Protein AF-A0A415ME75-F1 (afdb_monomer_lite)

Sequence (125 aa):
MTKNELKMKLEAGAFLVDLFDLTYGQECLIYKGNFETSDQIIYIPDVDLNEIDTESVLEDEEIENVLNHCYTGNDFVDECNGHREVAKELFDFVDWQNPNVQDLLDGYDDEEFEERYGFSMEELL

Foldseek 3Di:
DALVVLLVCLVVKDFQVVVAVFDQFVNFTWGAADQDQDRDFGIAARCVVLVAGRGGRDDPVSSVSRSVRGDHLNNLCVLQVNLSVLSNVQSVPGGHDGRHSVVVCVPDDQVRVCVVRVDGPVSND

Organism: NCBI:txid39485

Radius of gyration: 15.73 Å; chains: 1; bounding box: 33×27×45 Å

Structure (mmCIF, N/CA/C/O backbone):
data_AF-A0A415ME75-F1
#
_entry.id   AF-A0A415ME75-F1
#
loop_
_atom_site.group_PDB
_atom_site.id
_atom_site.type_symbol
_atom_site.label_atom_id
_atom_site.label_alt_id
_atom_site.label_comp_id
_atom_site.label_asym_id
_atom_site.label_entity_id
_atom_site.label_seq_id
_atom_site.pdbx_PDB_ins_code
_atom_site.Cartn_x
_atom_site.Cartn_y
_atom_site.Cartn_z
_atom_site.occupancy
_atom_site.B_iso_or_equiv
_atom_site.auth_seq_id
_atom_site.auth_comp_id
_atom_site.auth_asym_id
_atom_site.auth_atom_id
_atom_site.pdbx_PDB_model_num
ATOM 1 N N . MET A 1 1 ? -5.608 -3.037 -12.078 1.00 96.75 1 MET A N 1
ATOM 2 C CA . MET A 1 1 ? -4.650 -4.080 -12.505 1.00 96.75 1 MET A CA 1
ATOM 3 C C . MET A 1 1 ? -4.302 -4.925 -11.291 1.00 96.75 1 MET A C 1
ATOM 5 O O . MET A 1 1 ? -4.135 -4.343 -10.227 1.00 96.75 1 MET A O 1
ATOM 9 N N . THR A 1 2 ? -4.214 -6.248 -11.405 1.00 98.50 2 THR A N 1
ATOM 10 C CA . THR A 1 2 ? -3.768 -7.134 -10.304 1.00 98.50 2 THR A CA 1
ATOM 11 C C . THR A 1 2 ? -2.238 -7.219 -10.222 1.00 98.50 2 THR A C 1
ATOM 13 O O . THR A 1 2 ? -1.554 -6.930 -11.205 1.00 98.50 2 THR A O 1
ATOM 16 N N . LYS A 1 3 ? -1.687 -7.693 -9.092 1.00 98.56 3 LYS A N 1
ATOM 17 C CA . LYS A 1 3 ? -0.235 -7.947 -8.936 1.00 98.56 3 LYS A CA 1
ATOM 18 C C . LYS A 1 3 ? 0.320 -8.910 -9.993 1.00 98.56 3 LYS A C 1
ATOM 20 O O . LYS A 1 3 ? 1.379 -8.662 -10.557 1.00 98.56 3 LYS A O 1
ATOM 25 N N . ASN A 1 4 ? -0.424 -9.964 -10.333 1.00 98.50 4 ASN A N 1
ATOM 26 C CA . ASN A 1 4 ? -0.012 -10.920 -11.368 1.00 98.50 4 ASN A CA 1
ATOM 27 C C . ASN A 1 4 ? 0.037 -10.279 -12.763 1.00 98.50 4 ASN A C 1
ATOM 29 O O . ASN A 1 4 ? 0.980 -10.508 -13.517 1.00 98.50 4 ASN A O 1
ATOM 33 N N . GLU A 1 5 ? -0.962 -9.462 -13.111 1.00 98.69 5 GLU A N 1
ATOM 34 C CA . GLU A 1 5 ? -0.967 -8.729 -14.383 1.00 98.69 5 GLU A CA 1
ATOM 35 C C . GLU A 1 5 ? 0.167 -7.703 -14.449 1.00 98.69 5 GLU A C 1
ATOM 37 O O . GLU A 1 5 ? 0.780 -7.550 -15.507 1.00 98.69 5 GLU A O 1
ATOM 42 N N . LEU A 1 6 ? 0.450 -7.020 -13.3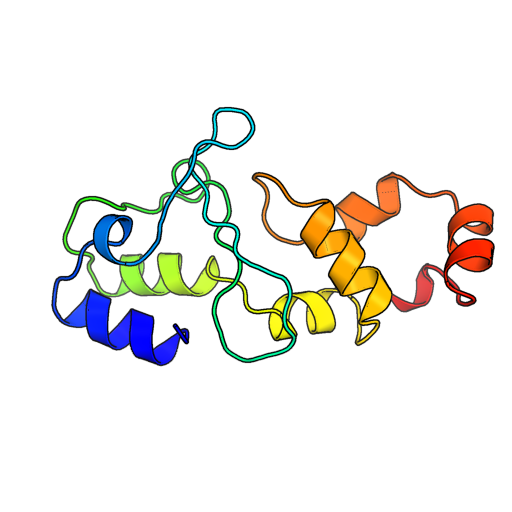34 1.00 98.69 6 LEU A N 1
ATOM 43 C CA . LEU A 1 6 ? 1.572 -6.093 -13.221 1.00 98.69 6 LEU A CA 1
ATOM 44 C C . LEU A 1 6 ? 2.900 -6.818 -13.449 1.00 98.69 6 LEU A C 1
ATOM 46 O O . LEU A 1 6 ? 3.660 -6.407 -14.322 1.00 98.69 6 LEU A O 1
ATOM 50 N N . LYS A 1 7 ? 3.133 -7.939 -12.756 1.00 98.69 7 LYS A N 1
ATOM 51 C CA . LYS A 1 7 ? 4.339 -8.760 -12.925 1.00 98.69 7 LYS A CA 1
ATOM 52 C C . LYS A 1 7 ? 4.572 -9.133 -14.389 1.00 98.69 7 LYS A C 1
ATOM 54 O O . LYS A 1 7 ? 5.625 -8.834 -14.936 1.00 98.69 7 LYS A O 1
ATOM 59 N N . MET A 1 8 ? 3.550 -9.677 -15.057 1.00 98.62 8 MET A N 1
ATOM 60 C CA . MET A 1 8 ? 3.639 -10.055 -16.475 1.00 98.62 8 MET A CA 1
ATOM 61 C C . MET A 1 8 ? 3.969 -8.872 -17.400 1.00 98.62 8 MET A C 1
ATOM 63 O O . MET A 1 8 ? 4.602 -9.059 -18.438 1.00 98.62 8 MET A O 1
ATOM 67 N N . LYS A 1 9 ? 3.506 -7.659 -17.072 1.00 98.75 9 LYS A N 1
ATOM 68 C CA . LYS A 1 9 ? 3.795 -6.443 -17.847 1.00 98.75 9 LYS A CA 1
ATOM 69 C C . LYS A 1 9 ? 5.223 -5.949 -17.617 1.00 98.75 9 LYS A C 1
ATOM 71 O O . LYS A 1 9 ? 5.877 -5.586 -18.592 1.00 98.75 9 LYS A O 1
ATOM 76 N N . LEU A 1 10 ? 5.699 -5.957 -16.372 1.00 98.56 10 LEU A N 1
ATOM 77 C CA . LEU A 1 10 ? 7.066 -5.556 -16.025 1.00 98.56 10 LEU A CA 1
ATOM 78 C C . LEU A 1 10 ? 8.097 -6.538 -16.603 1.00 98.56 10 LEU A C 1
ATOM 80 O O . LEU A 1 10 ? 9.035 -6.104 -17.262 1.00 98.56 10 LEU A O 1
ATOM 84 N N . GLU A 1 11 ? 7.854 -7.852 -16.507 1.00 98.50 11 GLU A N 1
ATOM 85 C CA . GLU A 1 11 ? 8.679 -8.895 -17.151 1.00 98.50 11 GLU A CA 1
ATOM 86 C C . GLU A 1 11 ? 8.737 -8.739 -18.687 1.00 98.50 11 GLU A C 1
ATOM 88 O O . GLU A 1 11 ? 9.694 -9.160 -19.336 1.00 98.50 11 GLU A O 1
ATOM 93 N N . ALA A 1 12 ? 7.714 -8.122 -19.291 1.00 98.38 12 ALA A N 1
ATOM 94 C CA . ALA A 1 12 ? 7.677 -7.799 -20.717 1.00 98.38 12 ALA A CA 1
ATOM 95 C C . ALA A 1 12 ? 8.365 -6.461 -21.072 1.00 98.38 12 ALA A C 1
ATOM 97 O O . ALA A 1 12 ? 8.366 -6.077 -22.245 1.00 98.38 12 ALA A O 1
ATOM 98 N N . GLY A 1 13 ? 8.946 -5.763 -20.091 1.00 98.25 13 GLY A N 1
ATOM 99 C CA . GLY A 1 13 ? 9.687 -4.513 -20.260 1.00 98.25 13 GLY A CA 1
ATOM 100 C C . GLY A 1 13 ? 8.837 -3.241 -20.236 1.00 98.25 13 GLY A C 1
ATOM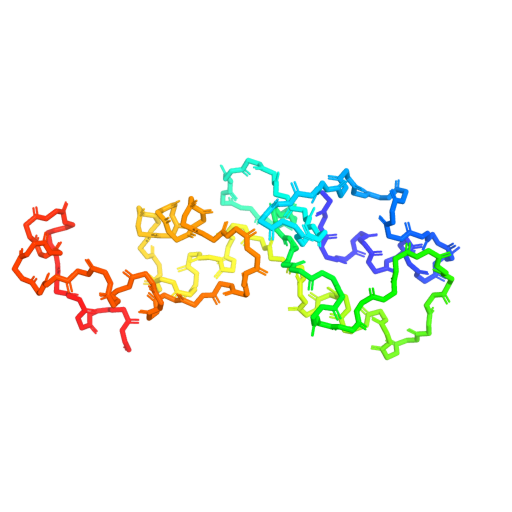 101 O O . GLY A 1 13 ? 9.272 -2.228 -20.781 1.00 98.25 13 GLY A O 1
ATOM 102 N N . ALA A 1 14 ? 7.625 -3.279 -19.671 1.00 98.38 14 ALA A N 1
ATOM 103 C CA . ALA A 1 14 ? 6.835 -2.067 -19.441 1.00 98.38 14 ALA A CA 1
ATOM 104 C C . ALA A 1 14 ? 7.430 -1.219 -18.305 1.00 98.38 14 ALA A C 1
ATOM 106 O O . ALA A 1 14 ? 7.953 -1.773 -17.341 1.00 98.38 14 ALA A O 1
ATOM 107 N N . PHE A 1 15 ? 7.298 0.106 -18.396 1.00 98.19 15 PHE A N 1
ATOM 108 C CA . PHE A 1 15 ? 7.729 1.033 -17.344 1.00 98.19 15 PHE A CA 1
ATOM 109 C C . PHE A 1 15 ? 6.568 1.308 -16.390 1.00 98.19 15 PHE A C 1
ATOM 111 O O . PHE A 1 15 ? 5.414 1.371 -16.823 1.00 98.19 15 PHE A O 1
ATOM 118 N N . LEU A 1 16 ? 6.844 1.491 -15.097 1.00 97.44 16 LEU A N 1
ATOM 119 C CA . LEU A 1 16 ? 5.782 1.670 -14.105 1.00 97.44 16 LEU A CA 1
ATOM 120 C C . LEU A 1 16 ? 4.971 2.951 -14.354 1.00 97.44 16 LEU A C 1
ATOM 122 O O . LEU A 1 16 ? 3.743 2.916 -14.237 1.00 97.44 16 LEU A O 1
ATOM 126 N N . VAL A 1 17 ? 5.634 4.038 -14.778 1.00 96.31 17 VAL A N 1
ATOM 127 C CA . VAL A 1 17 ? 4.983 5.317 -15.136 1.00 96.31 17 VAL A CA 1
ATOM 128 C C . VAL A 1 17 ? 3.959 5.193 -16.269 1.00 96.31 17 VAL A C 1
ATOM 130 O O . VAL A 1 17 ? 3.037 5.998 -16.347 1.00 96.31 17 VAL A O 1
ATOM 133 N N . ASP A 1 18 ? 4.083 4.186 -17.138 1.00 97.50 18 ASP A N 1
ATOM 134 C CA . ASP A 1 18 ? 3.135 3.948 -18.236 1.00 97.50 18 ASP A CA 1
ATOM 135 C C . ASP A 1 18 ? 1.924 3.102 -17.796 1.00 97.50 18 ASP A C 1
ATOM 137 O O . ASP A 1 18 ? 0.939 2.969 -18.531 1.00 97.50 18 ASP A O 1
ATOM 141 N N . LEU A 1 19 ? 2.007 2.464 -16.623 1.00 98.00 19 LEU A N 1
ATOM 142 C CA . LEU A 1 19 ? 1.010 1.522 -16.108 1.00 98.00 19 LEU A CA 1
ATOM 143 C C . LEU A 1 19 ? 0.082 2.139 -15.061 1.00 98.00 19 LEU A C 1
ATOM 145 O O . LEU A 1 19 ? -1.063 1.689 -14.938 1.00 98.00 19 LEU A O 1
ATOM 149 N N . PHE A 1 20 ? 0.567 3.138 -14.327 1.00 97.19 20 PHE A N 1
ATOM 150 C CA . PHE A 1 20 ? -0.162 3.826 -13.270 1.00 97.19 20 PHE A CA 1
ATOM 151 C C . PHE A 1 20 ? -0.063 5.337 -13.445 1.00 97.19 20 PHE A C 1
ATOM 153 O O . PHE A 1 20 ? 1.007 5.868 -13.730 1.00 97.19 20 PHE A O 1
ATOM 160 N N . ASP A 1 21 ? -1.176 6.032 -13.204 1.00 95.44 21 ASP A N 1
ATOM 161 C CA . ASP A 1 21 ? -1.214 7.493 -13.151 1.00 95.44 21 ASP A CA 1
ATOM 162 C C . ASP A 1 21 ? -0.551 7.969 -11.847 1.00 95.44 21 ASP A C 1
ATOM 164 O O . ASP A 1 21 ? -1.234 8.291 -10.871 1.00 95.44 21 ASP A O 1
ATOM 168 N N . LEU A 1 22 ? 0.784 7.942 -11.802 1.00 94.25 22 LEU A N 1
ATOM 169 C CA . LEU A 1 22 ? 1.539 8.432 -10.655 1.00 94.25 22 LEU A CA 1
ATOM 170 C C . LEU A 1 22 ? 1.333 9.943 -10.509 1.00 94.25 22 LEU A C 1
ATOM 172 O O . LEU A 1 22 ? 1.444 10.712 -11.468 1.00 94.25 22 LEU A O 1
ATOM 176 N N . THR A 1 23 ? 1.029 10.377 -9.294 1.00 91.19 23 THR A N 1
ATOM 177 C CA . THR A 1 23 ? 0.764 11.778 -8.964 1.00 91.19 23 THR A CA 1
ATOM 178 C C . THR A 1 23 ? 1.618 12.216 -7.793 1.00 91.19 23 THR A C 1
ATOM 180 O O . THR A 1 23 ? 1.940 11.417 -6.916 1.00 91.19 23 THR A O 1
ATOM 183 N N . TYR A 1 24 ? 1.948 13.504 -7.760 1.00 81.12 24 TYR A N 1
ATOM 184 C CA . TYR A 1 24 ? 2.580 14.098 -6.593 1.00 81.12 24 TYR A CA 1
ATOM 185 C C . TYR A 1 24 ? 1.558 14.239 -5.450 1.00 81.12 24 TYR A C 1
ATOM 187 O O . TYR A 1 24 ? 0.562 14.952 -5.600 1.00 81.12 24 TYR A O 1
ATOM 195 N N . GLY A 1 25 ? 1.809 13.556 -4.331 1.00 69.69 25 GLY A N 1
ATOM 196 C CA . GLY A 1 25 ? 1.157 13.730 -3.029 1.00 69.69 25 GLY A CA 1
ATOM 197 C C . GLY A 1 25 ? 1.770 14.897 -2.243 1.00 69.69 25 GLY A C 1
ATOM 198 O O . GLY A 1 25 ? 1.921 15.991 -2.791 1.00 69.69 25 GLY A O 1
ATOM 199 N N . GLN A 1 26 ? 2.145 14.687 -0.970 1.00 70.75 26 GLN A N 1
ATOM 200 C CA . GLN A 1 26 ? 2.911 15.652 -0.152 1.00 70.75 26 GLN A CA 1
ATOM 201 C C . GLN A 1 26 ? 4.358 15.837 -0.672 1.00 70.75 26 GLN A C 1
ATOM 203 O O . GLN A 1 26 ? 5.319 15.564 0.031 1.00 70.75 26 GLN A O 1
ATOM 208 N N . GLU A 1 27 ? 4.520 16.271 -1.925 1.00 82.06 27 GLU A N 1
ATOM 209 C CA . GLU A 1 27 ? 5.797 16.348 -2.663 1.00 82.06 27 GLU A CA 1
ATOM 210 C C . GLU A 1 27 ? 6.436 14.987 -3.025 1.00 82.06 27 GLU A C 1
ATOM 212 O O . GLU A 1 27 ? 7.479 14.962 -3.672 1.00 82.06 27 GLU A O 1
ATOM 217 N N . CYS A 1 28 ? 5.767 13.873 -2.714 1.00 89.19 28 CYS A N 1
ATOM 218 C CA . CYS A 1 28 ? 6.174 12.498 -3.035 1.00 89.19 28 CYS A CA 1
ATOM 219 C C . CYS A 1 28 ? 5.430 11.949 -4.259 1.00 89.19 28 CYS A C 1
ATOM 221 O O . CYS A 1 28 ? 4.259 12.278 -4.451 1.00 89.19 28 CYS A O 1
ATOM 223 N N . LEU A 1 29 ? 6.049 11.085 -5.065 1.00 94.50 29 LEU A N 1
ATOM 224 C CA . LEU A 1 29 ? 5.390 10.464 -6.220 1.00 94.50 29 LEU A CA 1
ATOM 225 C C . LEU A 1 29 ? 4.719 9.142 -5.806 1.00 94.50 29 LEU A C 1
ATOM 227 O O . LEU A 1 29 ? 5.393 8.206 -5.392 1.00 94.50 29 LEU A O 1
ATOM 231 N N . ILE A 1 30 ? 3.388 9.077 -5.910 1.00 97.12 30 ILE A N 1
ATOM 232 C CA . ILE A 1 30 ? 2.562 7.951 -5.437 1.00 97.12 30 ILE A CA 1
ATOM 233 C C . ILE A 1 30 ? 1.525 7.524 -6.479 1.00 97.12 30 ILE A C 1
ATOM 235 O O . ILE A 1 30 ? 1.186 8.292 -7.381 1.00 97.12 30 ILE A O 1
ATOM 239 N N . TYR A 1 31 ? 0.921 6.350 -6.295 1.00 97.50 31 TYR A N 1
ATOM 240 C CA . TYR A 1 31 ? -0.349 5.989 -6.935 1.00 97.50 31 TYR A CA 1
ATOM 241 C C . TYR A 1 31 ? -1.447 5.868 -5.880 1.00 97.50 31 TYR A C 1
ATOM 243 O O . TYR A 1 31 ? -1.283 5.144 -4.902 1.00 97.50 31 TYR A O 1
ATOM 251 N N . LYS A 1 32 ? -2.604 6.501 -6.099 1.00 97.06 32 LYS A N 1
ATOM 252 C CA . LYS A 1 32 ? -3.787 6.303 -5.250 1.00 97.06 32 LYS A CA 1
ATOM 253 C C . LYS A 1 32 ? -5.057 6.271 -6.095 1.00 97.06 32 LYS A C 1
ATOM 255 O O . LYS A 1 32 ? -5.434 7.262 -6.715 1.00 97.06 32 LYS A O 1
ATOM 260 N N . GLY A 1 33 ? -5.693 5.105 -6.140 1.00 96.62 33 GLY A N 1
ATOM 261 C CA . GLY A 1 33 ? -6.939 4.854 -6.857 1.00 96.62 33 GLY A CA 1
ATOM 262 C C . GLY A 1 33 ? -8.183 5.136 -6.010 1.00 96.62 33 GLY A C 1
ATOM 263 O O . GLY A 1 33 ? -8.203 6.021 -5.158 1.00 96.62 33 GLY A O 1
ATOM 264 N N . ASN A 1 34 ? -9.242 4.356 -6.240 1.00 97.44 34 ASN A N 1
ATOM 265 C CA . ASN A 1 34 ? -10.441 4.358 -5.401 1.00 97.44 34 ASN A CA 1
ATOM 266 C C . ASN A 1 34 ? -10.431 3.135 -4.489 1.00 97.44 34 ASN A C 1
ATOM 268 O O . ASN A 1 34 ? -10.034 2.054 -4.917 1.00 97.44 34 ASN A O 1
ATOM 272 N N . PHE A 1 35 ? -10.936 3.284 -3.265 1.00 98.06 35 PHE A N 1
ATOM 273 C CA . PHE A 1 35 ? -11.056 2.141 -2.372 1.00 98.06 35 PHE A CA 1
ATOM 274 C C . PHE A 1 35 ? -12.078 1.130 -2.898 1.00 98.06 35 PHE A C 1
ATOM 276 O O . PHE A 1 35 ? -13.270 1.426 -3.020 1.00 98.06 35 PHE A O 1
ATOM 283 N N . GLU A 1 36 ? -11.612 -0.090 -3.129 1.00 97.44 36 GLU A N 1
ATOM 284 C CA . GLU A 1 36 ? -12.438 -1.256 -3.397 1.00 97.44 36 GLU A CA 1
ATOM 285 C C . GLU A 1 36 ? -11.778 -2.504 -2.811 1.00 97.44 36 GLU A C 1
ATOM 287 O O . GLU A 1 36 ? -10.571 -2.687 -2.917 1.00 97.44 36 GLU A O 1
ATOM 292 N N . THR A 1 37 ? -12.570 -3.383 -2.201 1.00 97.12 37 THR A N 1
ATOM 293 C CA . THR A 1 37 ? -12.074 -4.652 -1.653 1.00 97.12 37 THR A CA 1
ATOM 294 C C . THR A 1 37 ? -12.008 -5.680 -2.784 1.00 97.12 37 THR A C 1
ATOM 296 O O . THR A 1 37 ? -13.017 -6.294 -3.136 1.00 97.12 37 THR A O 1
ATOM 299 N N . SER A 1 38 ? -10.843 -5.784 -3.420 1.00 97.50 38 SER A N 1
ATOM 300 C CA . SER A 1 38 ? -10.563 -6.690 -4.536 1.00 97.50 38 SER A CA 1
ATOM 301 C C . SER A 1 38 ? -9.055 -6.930 -4.666 1.00 97.50 38 SER A C 1
ATOM 303 O O . SER A 1 38 ? -8.273 -6.289 -3.971 1.00 97.50 38 SER A O 1
ATOM 305 N N . ASP A 1 39 ? -8.647 -7.787 -5.606 1.00 98.06 39 ASP A N 1
ATOM 306 C CA . ASP A 1 39 ? -7.230 -8.022 -5.937 1.00 98.06 39 ASP A CA 1
ATOM 307 C C . ASP A 1 39 ? -6.623 -6.934 -6.847 1.00 98.06 39 ASP A C 1
ATOM 309 O O . ASP A 1 39 ? -5.504 -7.082 -7.351 1.00 98.06 39 ASP A O 1
ATOM 313 N N . GLN A 1 40 ? -7.368 -5.863 -7.138 1.00 98.50 40 GLN A N 1
ATOM 314 C CA . GLN A 1 40 ? -6.848 -4.730 -7.897 1.00 98.50 40 GLN A CA 1
ATOM 315 C C . GLN A 1 40 ? -5.913 -3.901 -7.017 1.00 98.50 40 GLN A C 1
ATOM 317 O O . GLN A 1 40 ? -6.231 -3.597 -5.870 1.00 98.50 40 GLN A O 1
ATOM 322 N N . ILE A 1 41 ? -4.769 -3.511 -7.575 1.00 98.75 41 ILE A N 1
ATOM 323 C CA . ILE A 1 41 ? -3.857 -2.549 -6.960 1.00 98.75 41 ILE A CA 1
ATOM 324 C C . ILE A 1 41 ? -4.567 -1.196 -6.920 1.00 98.75 41 ILE A C 1
ATOM 326 O O . ILE A 1 41 ? -5.003 -0.694 -7.959 1.00 98.75 41 ILE A O 1
ATOM 330 N N . ILE A 1 42 ? -4.676 -0.629 -5.722 1.00 98.56 42 ILE A N 1
ATOM 331 C CA . ILE A 1 42 ? -5.333 0.654 -5.448 1.00 98.56 42 ILE A CA 1
ATOM 332 C C . ILE A 1 42 ? -4.379 1.679 -4.833 1.00 98.56 42 ILE A C 1
ATOM 334 O O . ILE A 1 42 ? -4.742 2.852 -4.750 1.00 98.56 42 ILE A O 1
ATOM 338 N N . TYR A 1 43 ? -3.188 1.265 -4.398 1.00 98.44 43 TYR A N 1
ATOM 339 C CA . TYR A 1 43 ? -2.216 2.156 -3.777 1.00 98.44 43 TYR A CA 1
ATOM 340 C C . TYR A 1 43 ? -0.775 1.711 -4.050 1.00 98.44 43 TYR A C 1
ATOM 342 O O . TYR A 1 43 ? -0.481 0.516 -4.018 1.00 98.44 43 TYR A O 1
ATOM 350 N N . ILE A 1 44 ? 0.098 2.677 -4.328 1.00 98.31 44 ILE A N 1
ATOM 351 C CA . ILE A 1 44 ? 1.560 2.540 -4.325 1.00 98.31 44 ILE A CA 1
ATOM 352 C C . ILE A 1 44 ? 2.080 3.733 -3.503 1.00 98.31 44 ILE A C 1
ATOM 354 O O . ILE A 1 44 ? 1.699 4.866 -3.825 1.00 98.31 44 ILE A O 1
ATOM 358 N N . PRO A 1 45 ? 2.882 3.500 -2.448 1.00 97.44 45 PRO A N 1
ATOM 359 C CA . PRO A 1 45 ? 3.465 4.542 -1.604 1.00 97.44 45 PRO A CA 1
ATOM 360 C C . PRO A 1 45 ? 4.516 5.344 -2.387 1.00 97.44 45 PRO A C 1
ATOM 362 O O . PRO A 1 45 ? 4.683 5.163 -3.593 1.00 97.44 45 PRO A O 1
ATOM 365 N N . ASP A 1 46 ? 5.228 6.234 -1.700 1.00 97.19 46 ASP A N 1
ATOM 366 C CA . ASP A 1 46 ? 6.318 7.019 -2.279 1.00 97.19 46 ASP A CA 1
ATOM 367 C C . ASP A 1 46 ? 7.346 6.111 -2.970 1.00 97.19 46 ASP A C 1
ATOM 369 O O . ASP A 1 46 ? 8.026 5.307 -2.325 1.00 97.19 46 ASP A O 1
ATOM 373 N N . VAL A 1 47 ? 7.444 6.232 -4.292 1.00 97.00 47 VAL A N 1
ATOM 374 C CA . VAL A 1 47 ? 8.327 5.387 -5.101 1.00 97.00 47 VAL A CA 1
ATOM 375 C C . VAL A 1 47 ? 9.803 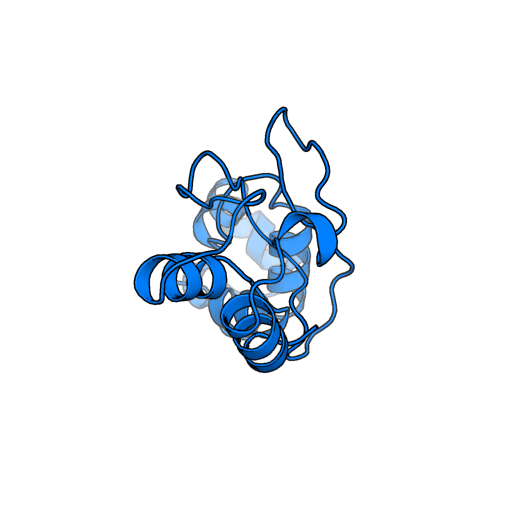5.680 -4.839 1.00 97.00 47 VAL A C 1
ATOM 377 O O . VAL A 1 47 ? 10.601 4.748 -4.815 1.00 97.00 47 VAL A O 1
ATOM 380 N N . ASP A 1 48 ? 10.172 6.933 -4.562 1.00 95.44 48 ASP A N 1
ATOM 381 C CA . ASP A 1 48 ? 11.566 7.311 -4.322 1.00 95.44 48 ASP A CA 1
ATOM 382 C C . ASP A 1 48 ? 12.030 6.790 -2.956 1.00 95.44 48 ASP A C 1
ATOM 384 O O . ASP A 1 48 ? 13.128 6.244 -2.829 1.00 95.44 48 ASP A O 1
ATOM 388 N N . LEU A 1 49 ? 11.175 6.908 -1.933 1.00 96.12 49 LEU A N 1
ATOM 389 C CA . LEU A 1 49 ? 11.477 6.426 -0.581 1.00 96.12 49 LEU A CA 1
ATOM 390 C C . LEU A 1 49 ? 11.626 4.899 -0.516 1.00 96.12 49 LEU A C 1
ATOM 392 O O . LEU A 1 49 ? 12.429 4.401 0.272 1.00 96.12 49 LEU A O 1
ATOM 396 N N . ASN A 1 50 ? 10.855 4.167 -1.324 1.00 97.50 50 ASN A N 1
ATOM 397 C CA . ASN A 1 50 ? 10.881 2.701 -1.372 1.00 97.50 50 ASN A CA 1
ATOM 398 C C . ASN A 1 50 ? 11.821 2.151 -2.466 1.00 97.50 50 ASN A C 1
ATOM 400 O O . ASN A 1 50 ? 11.770 0.959 -2.774 1.00 97.50 50 ASN A O 1
ATOM 404 N N . GLU A 1 51 ? 12.680 3.002 -3.043 1.00 97.44 51 GLU A N 1
ATOM 405 C CA . GLU A 1 51 ? 13.677 2.629 -4.058 1.00 97.44 51 GLU A CA 1
ATOM 406 C C . GLU A 1 51 ? 13.053 1.911 -5.275 1.00 97.44 51 GLU A C 1
ATOM 408 O O . GLU A 1 51 ? 13.570 0.916 -5.786 1.00 97.44 51 GLU A O 1
ATOM 413 N N . ILE A 1 52 ? 11.901 2.406 -5.734 1.00 97.94 52 ILE A N 1
ATOM 414 C CA . ILE A 1 52 ? 11.176 1.891 -6.897 1.00 97.94 52 ILE A CA 1
ATOM 415 C C . ILE A 1 52 ? 11.543 2.730 -8.123 1.00 97.94 52 ILE A C 1
ATOM 417 O O . ILE A 1 52 ? 11.104 3.872 -8.261 1.00 97.94 52 ILE A O 1
ATOM 421 N N . ASP A 1 53 ? 12.304 2.150 -9.053 1.00 97.12 53 ASP A N 1
ATOM 422 C CA . ASP A 1 53 ? 12.498 2.757 -10.370 1.00 97.12 53 ASP A CA 1
ATOM 423 C C . ASP A 1 53 ? 11.202 2.651 -11.189 1.00 97.12 53 ASP A C 1
ATOM 425 O O . ASP A 1 53 ? 10.571 1.595 -11.294 1.00 97.12 53 ASP A O 1
ATOM 429 N N . THR A 1 54 ? 10.782 3.779 -11.753 1.00 96.75 54 THR A N 1
ATOM 430 C CA . THR A 1 54 ? 9.525 3.898 -12.489 1.00 96.75 54 THR A CA 1
ATOM 431 C C . THR A 1 54 ? 9.715 4.115 -13.988 1.00 96.75 54 THR A C 1
ATOM 433 O O . THR A 1 54 ? 8.762 3.903 -14.743 1.00 96.75 54 THR A O 1
ATOM 436 N N . GLU A 1 55 ? 10.921 4.483 -14.434 1.00 97.00 55 GLU A N 1
ATOM 437 C CA . GLU A 1 55 ? 11.212 4.977 -15.790 1.00 97.00 55 GLU A CA 1
ATOM 438 C C . GLU A 1 55 ? 12.134 4.045 -16.598 1.00 97.00 55 GLU A C 1
ATOM 440 O O . GLU A 1 55 ? 12.584 4.402 -17.694 1.00 97.00 55 GLU A O 1
ATOM 445 N N . SER A 1 56 ? 12.424 2.848 -16.084 1.00 97.44 56 SER A N 1
ATOM 446 C CA . SER A 1 56 ? 13.307 1.878 -16.731 1.00 97.44 56 SER A CA 1
ATOM 447 C C . SER A 1 56 ? 12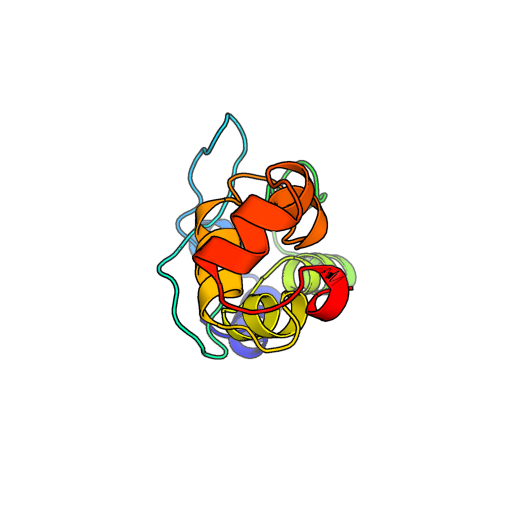.709 0.466 -16.810 1.00 97.44 56 SER A C 1
ATOM 449 O O . SER A 1 56 ? 11.617 0.185 -16.313 1.00 97.44 56 SER A O 1
ATOM 451 N N . VAL A 1 57 ? 13.417 -0.426 -17.514 1.00 98.00 57 VAL A N 1
ATOM 452 C CA . VAL A 1 57 ? 13.131 -1.866 -17.479 1.00 98.00 57 VAL A CA 1
ATOM 453 C C . VAL A 1 57 ? 13.745 -2.433 -16.209 1.00 98.00 57 VAL A C 1
ATOM 455 O O . VAL A 1 57 ? 14.944 -2.270 -16.004 1.00 98.00 57 VAL A O 1
ATOM 458 N N . LEU A 1 58 ? 12.934 -3.151 -15.438 1.00 98.12 58 LEU A N 1
ATOM 459 C CA . LEU A 1 58 ? 13.320 -3.723 -14.154 1.00 98.12 58 LEU A CA 1
ATOM 460 C C . LEU A 1 58 ? 13.848 -5.157 -14.290 1.00 98.12 58 LEU A C 1
ATOM 462 O O . LEU A 1 58 ? 13.351 -5.944 -15.104 1.00 98.12 58 LEU A O 1
ATOM 466 N N . GLU A 1 59 ? 14.828 -5.506 -13.463 1.00 97.94 59 GLU A N 1
ATOM 467 C CA . GLU A 1 59 ? 15.268 -6.880 -13.215 1.00 97.94 59 GLU A CA 1
ATOM 468 C C . GLU A 1 59 ? 14.340 -7.597 -12.212 1.00 97.94 59 GLU A C 1
ATOM 470 O O . GLU A 1 59 ? 13.528 -6.976 -11.529 1.00 97.94 59 GLU A O 1
ATOM 475 N N . ASP A 1 60 ? 14.459 -8.925 -12.096 1.00 97.94 60 ASP A N 1
ATOM 476 C CA . ASP A 1 60 ? 13.553 -9.750 -11.277 1.00 97.94 60 ASP A CA 1
ATOM 477 C C . ASP A 1 60 ? 13.446 -9.271 -9.812 1.00 97.94 60 ASP A C 1
ATOM 479 O O . ASP A 1 60 ? 12.353 -9.249 -9.251 1.00 97.94 60 ASP A O 1
ATOM 483 N N . GLU A 1 61 ? 14.560 -8.870 -9.188 1.00 97.94 61 GLU A N 1
ATOM 484 C CA . GLU A 1 61 ? 14.577 -8.372 -7.801 1.00 97.94 61 GLU A CA 1
ATOM 485 C C . GLU A 1 61 ? 13.840 -7.032 -7.660 1.00 97.94 61 GLU A C 1
ATOM 487 O O . GLU A 1 61 ? 13.076 -6.833 -6.714 1.00 97.94 61 GLU A O 1
ATOM 492 N N . GLU A 1 62 ? 14.007 -6.141 -8.637 1.00 98.44 62 GLU A N 1
ATOM 493 C CA . GLU A 1 62 ? 13.339 -4.840 -8.676 1.00 98.44 62 GLU A CA 1
ATOM 494 C C . GLU A 1 62 ? 11.832 -5.011 -8.909 1.00 98.44 62 GLU A C 1
ATOM 496 O O . GLU A 1 62 ? 11.027 -4.346 -8.258 1.00 98.44 62 GLU A O 1
ATOM 501 N N . ILE A 1 63 ? 11.425 -5.959 -9.763 1.00 98.69 63 ILE A N 1
ATOM 502 C CA . ILE A 1 63 ? 10.010 -6.308 -9.965 1.00 98.69 63 ILE A CA 1
ATOM 503 C C . ILE A 1 63 ? 9.383 -6.789 -8.655 1.00 98.69 63 ILE A C 1
ATOM 505 O O . ILE A 1 63 ? 8.291 -6.341 -8.304 1.00 98.69 63 ILE A O 1
ATOM 509 N N . GLU A 1 64 ? 10.049 -7.675 -7.912 1.00 98.56 64 GLU A N 1
ATOM 510 C CA . GLU A 1 64 ? 9.545 -8.116 -6.607 1.00 98.56 64 GLU A CA 1
ATOM 511 C C . GLU A 1 64 ? 9.453 -6.945 -5.613 1.00 98.56 64 GLU A C 1
ATOM 513 O O . GLU A 1 64 ? 8.467 -6.860 -4.877 1.00 98.56 64 GLU A O 1
ATOM 518 N N . ASN A 1 65 ? 10.397 -5.993 -5.638 1.00 98.50 65 ASN A N 1
ATOM 519 C CA . ASN A 1 65 ? 10.300 -4.771 -4.831 1.00 98.50 65 ASN A CA 1
ATOM 520 C C . ASN A 1 65 ? 9.033 -3.966 -5.166 1.00 98.50 65 ASN A C 1
ATOM 522 O O . ASN A 1 65 ? 8.278 -3.607 -4.260 1.00 98.50 65 ASN A O 1
ATOM 526 N N . VAL A 1 66 ? 8.736 -3.749 -6.453 1.00 98.50 66 VAL A N 1
ATOM 527 C CA . VAL A 1 66 ? 7.500 -3.065 -6.876 1.00 98.50 66 VAL A CA 1
ATOM 528 C C . VAL A 1 66 ? 6.259 -3.804 -6.381 1.00 98.50 66 VAL A C 1
ATOM 530 O O . VAL A 1 66 ? 5.336 -3.186 -5.850 1.00 98.50 66 VAL A O 1
ATOM 533 N N . LEU A 1 67 ? 6.216 -5.129 -6.533 1.00 98.62 67 LEU A N 1
ATOM 534 C CA . LEU A 1 67 ? 5.056 -5.937 -6.144 1.00 98.62 67 LEU A CA 1
ATOM 535 C C . LEU A 1 67 ? 4.807 -5.932 -4.630 1.00 98.62 67 LEU A C 1
ATOM 537 O O . LEU A 1 67 ? 3.642 -5.950 -4.216 1.00 98.62 67 LEU A O 1
ATOM 541 N N . ASN A 1 68 ? 5.869 -5.876 -3.824 1.00 98.38 68 ASN A N 1
ATOM 542 C CA . ASN A 1 68 ? 5.783 -5.775 -2.365 1.00 98.38 68 ASN A CA 1
ATOM 543 C C . ASN A 1 68 ? 5.193 -4.437 -1.898 1.00 98.38 68 ASN A C 1
ATOM 545 O O . ASN A 1 68 ? 4.561 -4.396 -0.847 1.00 98.38 68 ASN A O 1
ATOM 549 N N . HIS A 1 69 ? 5.332 -3.383 -2.705 1.00 98.62 69 HIS A N 1
ATOM 550 C CA . HIS A 1 69 ? 4.820 -2.039 -2.418 1.00 98.62 69 HIS A CA 1
ATOM 551 C C . HIS A 1 69 ? 3.558 -1.682 -3.219 1.00 98.62 69 HIS A C 1
ATOM 553 O O . HIS A 1 69 ? 3.066 -0.558 -3.164 1.00 98.62 69 HIS A O 1
ATOM 559 N N . CYS A 1 70 ? 2.993 -2.626 -3.969 1.00 98.62 70 CYS A N 1
ATOM 560 C CA . CYS A 1 70 ? 1.670 -2.467 -4.559 1.00 98.62 70 CYS A CA 1
ATOM 561 C C . CYS A 1 70 ? 0.624 -2.996 -3.579 1.00 98.62 70 CYS A C 1
ATOM 563 O O . CYS A 1 70 ? 0.654 -4.171 -3.226 1.00 98.62 70 CYS A O 1
ATOM 565 N N . TYR A 1 71 ? -0.342 -2.177 -3.184 1.00 98.75 71 TYR A N 1
ATOM 566 C CA . TYR A 1 71 ? -1.366 -2.559 -2.212 1.00 98.75 71 TYR A CA 1
ATOM 567 C C . TYR A 1 71 ? -2.746 -2.635 -2.856 1.00 98.75 71 TYR A C 1
ATOM 569 O O . TYR A 1 71 ? -3.157 -1.770 -3.636 1.00 98.75 71 TYR A O 1
ATOM 577 N N . THR A 1 72 ? -3.465 -3.696 -2.523 1.00 98.81 72 THR A N 1
ATOM 578 C CA . THR A 1 72 ? -4.853 -3.962 -2.895 1.00 98.81 72 THR A CA 1
ATOM 579 C C . THR A 1 72 ? -5.782 -3.618 -1.738 1.00 98.81 72 THR A C 1
ATOM 581 O O . THR A 1 72 ? -5.350 -3.541 -0.592 1.00 98.81 72 THR A O 1
ATOM 584 N N . GLY A 1 73 ? -7.082 -3.458 -1.991 1.00 98.56 73 GLY A N 1
ATOM 585 C CA . GLY A 1 73 ? -8.020 -3.243 -0.884 1.00 98.56 73 GLY A CA 1
ATOM 586 C C . GLY A 1 73 ? -8.134 -4.441 0.059 1.00 98.56 73 GLY A C 1
ATOM 587 O O . GLY A 1 73 ? -8.533 -4.251 1.202 1.00 98.56 73 GLY A O 1
ATOM 588 N N . ASN A 1 74 ? -7.774 -5.648 -0.394 1.00 98.56 74 ASN A N 1
ATOM 589 C CA . ASN A 1 74 ? -7.642 -6.810 0.484 1.00 98.56 74 ASN A CA 1
ATOM 590 C C . ASN A 1 74 ? -6.457 -6.638 1.447 1.00 98.56 74 ASN A C 1
ATOM 592 O O . ASN A 1 74 ? -6.640 -6.859 2.636 1.00 98.56 74 ASN A O 1
ATOM 596 N N . ASP A 1 75 ? -5.312 -6.131 0.974 1.00 98.69 75 ASP A N 1
ATOM 597 C CA . ASP A 1 75 ? -4.144 -5.867 1.832 1.00 98.69 75 ASP A CA 1
ATOM 598 C C . ASP A 1 75 ? -4.483 -4.858 2.952 1.00 98.69 75 ASP A C 1
ATOM 600 O O . ASP A 1 75 ? -4.130 -5.077 4.104 1.00 98.69 75 ASP A O 1
ATOM 604 N N . PHE A 1 76 ? -5.246 -3.794 2.655 1.00 98.69 76 PHE A N 1
ATOM 605 C CA . PHE A 1 76 ? -5.722 -2.851 3.687 1.00 98.69 76 PHE A CA 1
ATOM 606 C C . PHE A 1 76 ? -6.683 -3.498 4.693 1.00 98.69 76 PHE A C 1
ATOM 608 O O . PHE A 1 76 ? -6.695 -3.136 5.865 1.00 98.69 76 PHE A O 1
ATOM 615 N N . VAL A 1 77 ? -7.544 -4.410 4.238 1.00 98.50 77 VAL A N 1
ATOM 616 C CA . VAL A 1 77 ? -8.476 -5.119 5.124 1.00 98.50 77 VAL A CA 1
ATOM 617 C C . VAL A 1 77 ? -7.720 -6.078 6.035 1.00 98.50 77 VAL A C 1
ATOM 619 O O . VAL A 1 77 ? -8.043 -6.139 7.219 1.00 98.50 77 VAL A O 1
ATOM 622 N N . ASP A 1 78 ? -6.717 -6.776 5.510 1.00 98.19 78 ASP A N 1
ATOM 623 C CA . ASP A 1 78 ? -5.866 -7.682 6.279 1.00 98.19 78 ASP A CA 1
ATOM 624 C C . ASP A 1 78 ? -5.029 -6.913 7.316 1.00 98.19 78 ASP A C 1
ATOM 626 O O . ASP A 1 78 ? -4.993 -7.319 8.477 1.00 98.19 78 ASP A O 1
ATOM 630 N N . GLU A 1 79 ? -4.462 -5.760 6.940 1.00 98.12 79 GLU A N 1
ATOM 631 C CA . GLU A 1 79 ? -3.753 -4.838 7.847 1.00 98.12 79 GLU A CA 1
ATOM 632 C C . GLU A 1 79 ? -4.651 -4.332 8.989 1.00 98.12 79 GLU A C 1
ATOM 634 O O . GLU A 1 79 ? -4.189 -4.079 10.094 1.00 98.12 79 GLU A O 1
ATOM 639 N N . CYS A 1 80 ? -5.961 -4.226 8.754 1.00 98.00 80 CYS A N 1
ATOM 640 C CA . CYS A 1 80 ? -6.946 -3.847 9.767 1.00 98.00 80 CYS A CA 1
ATOM 641 C C . CYS A 1 80 ? -7.705 -5.050 10.350 1.00 98.00 80 CYS A C 1
ATOM 643 O O . CYS A 1 80 ? -8.871 -4.908 10.719 1.00 98.00 80 CYS A O 1
ATOM 645 N N . ASN A 1 81 ? -7.100 -6.241 10.382 1.00 97.31 81 ASN A N 1
ATOM 646 C CA . ASN A 1 81 ? -7.667 -7.472 10.954 1.00 97.31 81 ASN A CA 1
ATOM 647 C C . ASN A 1 81 ? -9.112 -7.790 10.494 1.00 97.31 81 ASN A C 1
ATOM 649 O O . ASN A 1 81 ? -9.967 -8.241 11.257 1.00 97.31 81 ASN A O 1
ATOM 653 N N . GLY A 1 82 ? -9.428 -7.520 9.226 1.00 97.50 82 GLY A N 1
ATOM 654 C CA . GLY A 1 82 ? -10.752 -7.745 8.639 1.00 97.50 82 GLY A CA 1
ATOM 655 C C . GLY A 1 82 ? -11.751 -6.592 8.808 1.00 97.50 82 GLY A C 1
ATOM 656 O O . GLY A 1 82 ? -12.836 -6.629 8.211 1.00 97.50 82 GLY A O 1
ATOM 657 N N . HIS A 1 83 ? -11.418 -5.541 9.562 1.00 97.75 83 HIS A N 1
ATOM 658 C CA . HIS A 1 83 ? -12.303 -4.404 9.822 1.00 97.75 83 HIS A CA 1
ATOM 659 C C . HIS A 1 83 ? -12.329 -3.436 8.635 1.00 97.75 83 HIS A C 1
ATOM 661 O O . HIS A 1 83 ? -11.616 -2.437 8.574 1.00 97.75 83 HIS A O 1
ATOM 667 N N . ARG A 1 84 ? -13.215 -3.712 7.672 1.00 97.38 84 ARG A N 1
ATOM 668 C CA . ARG A 1 84 ? -13.319 -2.966 6.405 1.00 97.38 84 ARG A CA 1
ATOM 669 C C . ARG A 1 84 ? -13.553 -1.458 6.555 1.00 97.38 84 ARG A C 1
ATOM 671 O O . ARG A 1 84 ? -13.132 -0.701 5.684 1.00 97.38 84 ARG A O 1
ATOM 678 N N . GLU A 1 85 ? -14.247 -1.019 7.603 1.00 97.44 85 GLU A N 1
ATOM 679 C CA . GLU A 1 85 ? -14.462 0.415 7.846 1.00 97.44 85 GLU A CA 1
ATOM 680 C C . GLU A 1 85 ? -13.169 1.115 8.280 1.00 97.44 85 GLU A C 1
ATOM 682 O O . GLU A 1 85 ? -12.856 2.175 7.742 1.00 97.44 85 GLU A O 1
ATOM 687 N N . VAL A 1 86 ? -12.369 0.475 9.139 1.00 98.06 86 VAL A N 1
ATOM 688 C CA . VAL A 1 86 ? -11.033 0.962 9.514 1.00 98.06 86 VAL A CA 1
ATOM 689 C C . VAL A 1 86 ? -10.089 0.902 8.316 1.00 98.06 86 VAL A C 1
ATOM 691 O O . VAL A 1 86 ? -9.404 1.874 8.041 1.00 98.06 86 VAL A O 1
ATOM 694 N N . ALA A 1 87 ? -10.138 -0.166 7.515 1.00 98.56 87 ALA A N 1
ATOM 695 C CA . ALA A 1 87 ? -9.354 -0.279 6.282 1.00 98.56 87 ALA A CA 1
ATOM 696 C C . ALA A 1 87 ? -9.636 0.862 5.290 1.00 98.56 87 ALA A C 1
ATOM 698 O O . ALA A 1 87 ? -8.727 1.361 4.624 1.00 98.56 87 ALA A O 1
ATOM 699 N N . LYS A 1 88 ? -10.900 1.299 5.191 1.00 98.44 88 LYS A N 1
ATOM 700 C CA . LYS A 1 88 ? -11.273 2.464 4.381 1.00 98.44 88 LYS A CA 1
ATOM 701 C C . LYS A 1 88 ? -10.687 3.753 4.952 1.00 98.44 88 LYS A C 1
ATOM 703 O O . LYS A 1 88 ? -10.250 4.593 4.167 1.00 98.44 88 LYS A O 1
ATOM 708 N N . GLU A 1 89 ? -10.695 3.919 6.273 1.00 98.06 89 GLU A N 1
ATOM 709 C CA . GLU A 1 89 ? -10.078 5.081 6.913 1.00 98.06 89 GLU A CA 1
ATOM 710 C C . GLU A 1 89 ? -8.554 5.069 6.763 1.00 98.06 89 GLU A C 1
ATOM 712 O O . GLU A 1 89 ? -7.995 6.094 6.389 1.00 98.06 89 GLU A O 1
ATOM 717 N N . LEU A 1 90 ? -7.894 3.922 6.939 1.00 98.56 90 LEU A N 1
ATOM 718 C CA . LEU A 1 9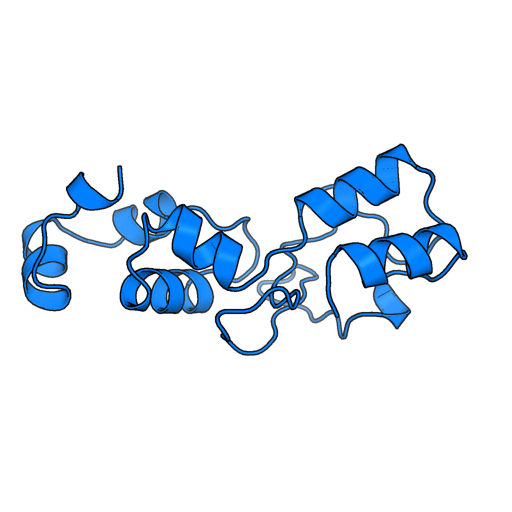0 ? -6.461 3.765 6.691 1.00 98.56 90 LEU A CA 1
ATOM 719 C C . LEU A 1 90 ? -6.125 4.120 5.240 1.00 98.56 90 LEU A C 1
ATOM 721 O O . LEU A 1 90 ? -5.194 4.879 4.986 1.00 98.56 90 LEU A O 1
ATOM 725 N N . PHE A 1 91 ? -6.921 3.645 4.279 1.00 98.44 91 PHE A N 1
ATOM 726 C CA . PHE A 1 91 ? -6.763 4.036 2.880 1.00 98.44 91 PHE A CA 1
ATOM 727 C C . PHE A 1 91 ? -6.910 5.546 2.674 1.00 98.44 91 PHE A C 1
ATOM 729 O O . PHE A 1 91 ? -6.164 6.128 1.891 1.00 98.44 91 PHE A O 1
ATOM 736 N N . ASP A 1 92 ? -7.855 6.204 3.344 1.00 97.25 92 ASP A N 1
ATOM 737 C CA . ASP A 1 92 ? -8.016 7.657 3.236 1.00 97.25 92 ASP A CA 1
ATOM 738 C C . ASP A 1 92 ? -6.853 8.414 3.882 1.00 97.25 92 ASP A C 1
ATOM 740 O O . ASP A 1 92 ? -6.390 9.394 3.296 1.00 97.25 92 ASP A O 1
ATOM 744 N N . PHE A 1 93 ? -6.363 7.917 5.017 1.00 96.25 93 PHE A N 1
ATOM 745 C CA . PHE A 1 93 ? -5.250 8.455 5.789 1.00 96.25 93 PHE A CA 1
ATOM 746 C C . PHE A 1 93 ? -3.927 8.410 5.024 1.00 96.25 93 PHE A C 1
ATOM 748 O O . PHE A 1 93 ? -3.206 9.405 5.016 1.00 96.25 93 PHE A O 1
ATOM 755 N N . VAL A 1 94 ? -3.612 7.301 4.343 1.00 95.44 94 VAL A N 1
ATOM 756 C CA . VAL A 1 94 ? -2.296 7.172 3.708 1.00 95.44 94 VAL A CA 1
ATOM 757 C C . VAL A 1 94 ? -2.113 8.100 2.507 1.00 95.44 94 VAL A C 1
ATOM 759 O O . VAL A 1 94 ? -2.932 8.128 1.592 1.00 95.44 94 VAL A O 1
ATOM 762 N N . ASP A 1 95 ? -1.015 8.843 2.451 1.00 92.62 95 ASP A N 1
ATOM 763 C CA . ASP A 1 95 ? -0.744 9.825 1.398 1.00 92.62 95 ASP A CA 1
ATOM 764 C C . ASP A 1 95 ? 0.718 9.852 0.914 1.00 92.62 95 ASP A C 1
ATOM 766 O O . ASP A 1 95 ? 1.018 10.568 -0.041 1.00 92.62 95 ASP A O 1
ATOM 770 N N . TRP A 1 96 ? 1.592 9.023 1.494 1.00 94.38 96 TRP A N 1
ATOM 771 C CA . TRP A 1 96 ? 2.941 8.712 0.987 1.00 94.38 96 TRP A CA 1
ATOM 772 C C . TRP A 1 96 ? 3.542 7.442 1.616 1.00 94.38 96 TRP A C 1
ATOM 774 O O . TRP A 1 96 ? 4.294 6.738 0.947 1.00 94.38 96 TRP A O 1
ATOM 784 N N . GLN A 1 97 ? 3.219 7.133 2.877 1.00 95.69 97 GLN A N 1
ATOM 785 C CA . GLN A 1 97 ? 3.761 5.969 3.590 1.00 95.69 97 GLN A CA 1
ATOM 786 C C . GLN A 1 97 ? 3.078 4.647 3.222 1.00 95.69 97 GLN A C 1
ATOM 788 O O . GLN A 1 97 ? 1.928 4.617 2.783 1.00 95.69 97 GLN A O 1
ATOM 793 N N . ASN A 1 98 ? 3.775 3.540 3.484 1.00 97.75 98 ASN A N 1
ATOM 794 C CA . ASN A 1 98 ? 3.186 2.203 3.448 1.00 97.75 98 ASN A CA 1
ATOM 795 C C . ASN A 1 98 ? 1.980 2.102 4.404 1.00 97.75 98 ASN A C 1
ATOM 797 O O . ASN A 1 98 ? 2.013 2.717 5.471 1.00 97.75 98 ASN A O 1
ATOM 801 N N . PRO A 1 99 ? 0.928 1.335 4.060 1.00 97.94 99 PRO A N 1
ATOM 802 C CA . PRO A 1 99 ? -0.178 1.082 4.973 1.00 97.94 99 PRO A CA 1
ATOM 803 C C . PRO A 1 99 ? 0.322 0.427 6.259 1.00 97.94 99 PRO A C 1
ATOM 805 O O . PRO A 1 99 ? 1.005 -0.592 6.216 1.00 97.94 99 PRO A O 1
ATOM 808 N N . ASN A 1 100 ? -0.031 1.041 7.381 1.00 97.69 100 ASN A N 1
ATOM 809 C CA . ASN A 1 100 ? 0.253 0.566 8.723 1.00 97.69 100 ASN A CA 1
ATOM 810 C C . ASN A 1 100 ? -0.883 1.053 9.620 1.00 97.69 100 ASN A C 1
ATOM 812 O O . ASN A 1 100 ? -1.072 2.265 9.773 1.00 97.69 100 ASN A O 1
ATOM 816 N N . VAL A 1 101 ? -1.664 0.132 10.184 1.00 97.38 101 VAL A N 1
ATOM 817 C CA . VAL A 1 101 ? -2.818 0.515 11.007 1.00 97.38 101 VAL A CA 1
ATOM 818 C C . VAL A 1 101 ? -2.385 1.301 12.246 1.00 97.38 101 VAL A C 1
ATOM 820 O O . VAL A 1 101 ? -3.081 2.232 12.637 1.00 97.38 101 VAL A O 1
ATOM 823 N N . GLN A 1 102 ? -1.201 1.025 12.802 1.00 96.38 102 GLN A N 1
ATOM 824 C CA . GLN A 1 102 ? -0.701 1.728 13.984 1.00 96.38 102 GLN A CA 1
ATOM 825 C C . GLN A 1 102 ? -0.545 3.237 13.745 1.00 96.38 102 GLN A C 1
ATOM 827 O O . GLN A 1 102 ? -0.881 4.022 14.626 1.00 96.38 102 GLN A O 1
ATOM 832 N N . ASP A 1 103 ? -0.122 3.654 12.547 1.00 96.12 103 ASP A N 1
ATOM 833 C CA . ASP A 1 103 ? 0.059 5.078 12.227 1.00 96.12 103 ASP A CA 1
ATOM 834 C C . ASP A 1 103 ? -1.281 5.837 12.226 1.00 96.12 103 ASP A C 1
ATOM 836 O O . ASP A 1 103 ? -1.335 7.016 12.579 1.00 96.12 103 ASP A O 1
ATOM 840 N N . LEU A 1 104 ? -2.376 5.158 11.859 1.00 96.19 104 LEU A N 1
ATOM 841 C CA . LEU A 1 104 ? -3.734 5.693 11.984 1.00 96.19 104 LEU A CA 1
ATOM 842 C C . LEU A 1 104 ? -4.177 5.733 13.455 1.00 96.19 104 LEU A C 1
ATOM 844 O O . LEU A 1 104 ? -4.777 6.715 13.894 1.00 96.19 104 LEU A O 1
ATOM 848 N N . LEU A 1 105 ? -3.897 4.664 14.203 1.00 95.81 105 LEU A N 1
ATOM 849 C CA . LEU A 1 105 ? -4.303 4.512 15.602 1.00 95.81 105 LEU A CA 1
ATOM 850 C C . LEU A 1 105 ? -3.623 5.510 16.538 1.00 95.81 105 LEU A C 1
ATOM 852 O O . LEU A 1 105 ? -4.251 5.961 17.489 1.00 95.81 105 LEU A O 1
ATOM 856 N N . ASP A 1 106 ? -2.401 5.938 16.227 1.00 95.12 106 ASP A N 1
ATOM 857 C CA . ASP A 1 106 ? -1.696 6.994 16.964 1.00 95.12 106 ASP A CA 1
ATOM 858 C C . ASP A 1 106 ? -2.459 8.341 16.968 1.00 95.12 106 ASP A C 1
ATOM 860 O O . ASP A 1 106 ? -2.170 9.225 17.782 1.00 95.12 106 ASP A O 1
ATOM 864 N N . GLY A 1 107 ? -3.434 8.512 16.066 1.00 92.75 107 GLY A N 1
ATOM 865 C CA . GLY A 1 107 ? -4.342 9.657 16.014 1.00 92.75 107 GLY A CA 1
ATOM 866 C C . GLY A 1 107 ? -5.588 9.551 16.900 1.00 92.75 107 GLY A C 1
ATOM 867 O O . GLY A 1 107 ? -6.319 10.537 16.993 1.00 92.75 107 GLY A O 1
ATOM 868 N N . TYR A 1 108 ? -5.832 8.403 17.533 1.00 94.56 108 TYR A N 1
ATOM 869 C CA . TYR A 1 108 ? -7.007 8.130 18.359 1.00 94.56 108 TYR A CA 1
ATOM 870 C C . TYR A 1 108 ? -6.653 8.005 19.841 1.00 94.56 108 TYR A C 1
ATOM 872 O O . TYR A 1 108 ? -5.593 7.499 20.207 1.00 94.56 108 TYR A O 1
ATOM 880 N N . ASP A 1 109 ? -7.588 8.396 20.708 1.00 95.44 109 ASP A N 1
ATOM 881 C CA . ASP A 1 109 ? -7.664 7.822 22.050 1.00 95.44 109 ASP A CA 1
ATOM 882 C C . ASP A 1 109 ? -8.594 6.593 22.074 1.00 95.44 109 ASP A C 1
ATOM 884 O O . ASP A 1 109 ? -9.473 6.446 21.221 1.00 95.44 109 ASP A O 1
ATOM 888 N N . ASP A 1 110 ? -8.377 5.687 23.035 1.00 93.12 110 ASP A N 1
ATOM 889 C CA . ASP A 1 110 ? -9.112 4.416 23.129 1.00 93.12 110 ASP A CA 1
ATOM 890 C C . ASP A 1 110 ? -10.640 4.614 23.204 1.00 93.12 110 ASP A C 1
ATOM 892 O O . ASP A 1 110 ? -11.389 3.836 22.609 1.00 93.12 110 ASP A O 1
ATOM 896 N N . GLU A 1 111 ? -11.109 5.648 23.919 1.00 96.00 111 GLU A N 1
ATOM 897 C CA . GLU A 1 111 ? -12.541 5.929 24.109 1.00 96.00 111 GLU A CA 1
ATOM 898 C C . GLU A 1 111 ? -13.156 6.480 22.813 1.00 96.00 111 GLU A C 1
ATOM 900 O O . GLU A 1 111 ? -14.197 5.987 22.377 1.00 96.00 111 GLU A O 1
ATOM 905 N N . GLU A 1 112 ? -12.486 7.422 22.139 1.00 96.31 112 GLU A N 1
ATOM 906 C CA . GLU A 1 112 ? -12.897 7.953 20.832 1.00 96.31 112 GLU A CA 1
ATOM 907 C C . GLU A 1 112 ? -12.989 6.845 19.773 1.00 96.31 112 GLU A C 1
ATOM 909 O O . GLU A 1 112 ? -13.959 6.788 19.006 1.00 96.31 112 GLU A O 1
ATOM 914 N N . PHE A 1 113 ? -12.002 5.945 19.733 1.00 96.94 113 PHE A N 1
ATOM 915 C CA . PHE A 1 113 ? -11.995 4.832 18.788 1.00 96.94 113 PHE A CA 1
ATOM 916 C C . PHE A 1 113 ? -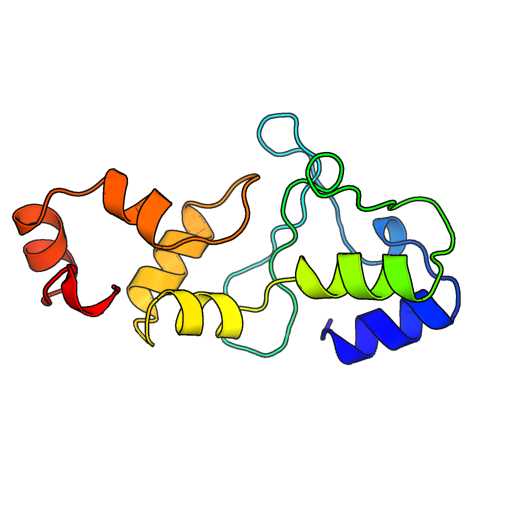13.173 3.879 19.035 1.00 96.94 113 PHE A C 1
ATOM 918 O O . PHE A 1 113 ? -13.915 3.557 18.099 1.00 96.94 113 PHE A O 1
ATOM 925 N N . GLU A 1 114 ? -13.377 3.450 20.285 1.00 96.88 114 GLU A N 1
ATOM 926 C CA . GLU A 1 114 ? -14.456 2.523 20.640 1.00 96.88 114 GLU A CA 1
ATOM 927 C C . GLU A 1 114 ? -15.839 3.154 20.415 1.00 96.88 114 GLU A C 1
ATOM 929 O O . GLU A 1 114 ? -16.736 2.489 19.890 1.00 96.88 114 GLU A O 1
ATOM 934 N N . GLU A 1 115 ? -16.020 4.444 20.715 1.00 97.06 115 GLU A N 1
ATOM 935 C CA . GLU A 1 115 ? -17.263 5.165 20.413 1.00 97.06 115 GLU A CA 1
ATOM 936 C C . GLU A 1 115 ? -17.558 5.213 18.908 1.00 97.06 115 GLU A C 1
ATOM 938 O O . GLU A 1 115 ? -18.720 5.100 18.494 1.00 97.06 115 GLU A O 1
ATOM 943 N N . ARG A 1 116 ? -16.521 5.375 18.080 1.00 96.62 116 ARG A N 1
ATOM 944 C CA . ARG A 1 116 ? -16.661 5.493 16.627 1.00 96.62 116 ARG A CA 1
ATOM 945 C C . ARG A 1 116 ? -16.915 4.153 15.943 1.00 96.62 116 ARG A C 1
ATOM 947 O O . ARG A 1 116 ? -17.768 4.086 15.055 1.00 96.62 116 ARG A O 1
ATOM 954 N N . TYR A 1 117 ? -16.177 3.116 16.327 1.00 96.50 117 TYR A N 1
ATOM 955 C CA . TYR A 1 117 ? -16.159 1.827 15.630 1.00 96.50 117 TYR A CA 1
ATOM 956 C C . TYR A 1 117 ? -16.918 0.713 16.354 1.00 96.50 117 TYR A C 1
ATOM 958 O O . TYR A 1 117 ? -17.278 -0.291 15.737 1.00 96.50 117 TYR A O 1
ATOM 966 N N . GLY A 1 118 ? -17.232 0.895 17.637 1.00 97.00 118 GLY A N 1
ATOM 967 C CA . GLY A 1 118 ? -18.002 -0.057 18.436 1.00 97.00 118 GLY A CA 1
ATOM 968 C C . GLY A 1 118 ? -17.216 -1.291 18.882 1.00 97.00 118 GLY A C 1
ATOM 969 O O . GLY A 1 118 ? -17.840 -2.295 19.233 1.00 97.00 118 GLY A O 1
ATOM 970 N N . PHE A 1 119 ? -15.883 -1.239 18.837 1.00 97.00 119 PHE A N 1
ATOM 971 C CA . PHE A 1 119 ? -14.986 -2.298 19.299 1.00 97.00 119 PHE A CA 1
ATOM 972 C C . PHE A 1 119 ? -13.658 -1.714 19.805 1.00 97.00 119 PHE A C 1
ATOM 974 O O . PHE A 1 119 ? -13.341 -0.556 19.533 1.00 97.00 119 PHE A O 1
ATOM 981 N N . SER A 1 120 ? -12.896 -2.506 20.563 1.00 96.25 120 SER A N 1
ATOM 982 C CA . SER A 1 120 ? -11.637 -2.051 21.164 1.00 96.25 120 SER A CA 1
ATOM 983 C C . SER A 1 120 ? -10.526 -1.934 20.123 1.00 96.25 120 SER A C 1
ATOM 985 O O . SER A 1 120 ? -10.361 -2.818 19.286 1.00 96.25 120 SER A O 1
ATOM 987 N N . MET A 1 121 ? -9.696 -0.897 20.239 1.00 95.00 121 MET A N 1
ATOM 988 C CA . MET A 1 121 ? -8.495 -0.735 19.416 1.00 95.00 121 MET A CA 1
ATOM 989 C C . MET A 1 121 ? -7.550 -1.950 19.493 1.00 95.00 121 MET A C 1
ATOM 991 O O . MET A 1 121 ? -6.876 -2.263 18.515 1.00 95.00 121 MET A O 1
ATOM 995 N N . GLU A 1 122 ? -7.555 -2.691 20.609 1.00 93.12 122 GLU A N 1
ATOM 996 C CA . GLU A 1 122 ? -6.774 -3.926 20.773 1.00 93.12 122 GLU A CA 1
ATOM 997 C C . GLU A 1 122 ? -7.133 -5.019 19.751 1.00 93.12 122 GLU A C 1
ATOM 999 O O . GLU A 1 122 ? -6.327 -5.914 19.518 1.00 93.12 122 GLU A O 1
ATOM 1004 N N . GLU A 1 123 ? -8.310 -4.966 19.115 1.00 95.06 123 GLU A N 1
ATOM 1005 C CA . GLU A 1 123 ? -8.680 -5.926 18.064 1.00 95.06 123 GLU A CA 1
ATOM 1006 C C . GLU A 1 123 ? -7.900 -5.719 16.753 1.00 95.06 123 GLU A C 1
ATOM 1008 O O . GLU A 1 123 ? -7.982 -6.565 15.865 1.00 95.06 123 GLU A O 1
ATOM 1013 N N . LEU A 1 124 ? -7.135 -4.630 16.621 1.00 93.31 124 LEU A N 1
ATOM 1014 C CA . LEU A 1 124 ? -6.295 -4.332 15.454 1.00 93.31 124 LEU A CA 1
ATOM 1015 C C . LEU A 1 124 ? -4.803 -4.650 15.669 1.00 93.31 124 LEU A C 1
ATOM 1017 O O . LEU A 1 124 ? -4.021 -4.438 14.744 1.00 93.31 124 LEU A O 1
ATOM 1021 N N . LEU A 1 125 ? -4.412 -5.131 16.860 1.00 81.00 125 LEU A N 1
ATOM 1022 C CA . LEU A 1 125 ? -3.017 -5.344 17.285 1.00 81.00 125 LEU A CA 1
ATOM 1023 C C . LEU A 1 125 ? -2.577 -6.819 17.300 1.00 81.00 125 LEU A C 1
ATOM 1025 O O . LEU A 1 125 ? -3.417 -7.716 17.546 1.00 81.00 125 LEU A O 1
#

Secondary structure (DSSP, 8-state):
-BHHHHHHHHHTT--GGGTS--EESSSSEEEE----SSSBEEEE--TTTTT---SSPPPHHHHHHHHHT-EEHHHHHHHTTT-HHHHHHHHHH-SSSPP-HHHHHTT--HHHHHHHHSS-GGGG-

pLDDT: mean 96.34, std 4.44, range [69.69, 98.81]